Protein AF-A0A7J9RUJ7-F1 (afdb_monomer)

Foldseek 3Di:
DQDLVNQLVVLVVLLVVLQVVLQVVCVVVVPPLVVVCVVVVDDDPVSSQVSQVRVCVVVPCSNVSNVVSVCSNVVSVVVVVVVVVVVVVCVVDDDDDDDD

Nearest PDB structures (foldseek):
  4lws-assembly3_A  TM=6.284E-01  e=5.975E+00  Thermomonospora curvata DSM 43183

Secondary structure (DSSP, 8-state):
---HHHHHHHHHHHHHHHHHHHHHHHHHTT-HHHHHHHHH-S--HHHHHHHHHHHHTTSTTHHHHHH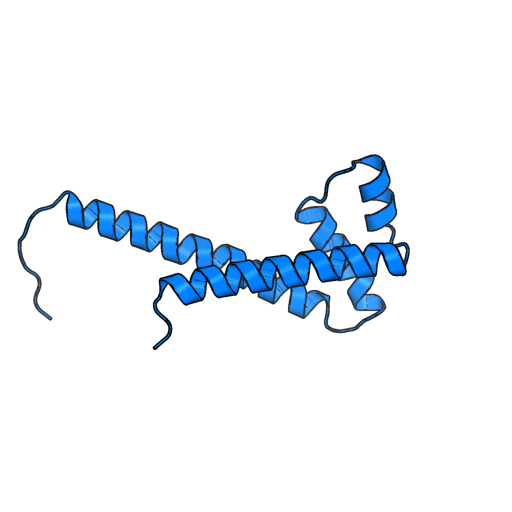HHHHHHHHHHHHHHHHHHHHHHHHHS-------

Mean predicted aligned error: 10.29 Å

InterPro domains:
  IPR010268 Archaeal PaREP1-like [PF05942] (1-90)

Solvent-accessible surface area (backbone atoms only — not comparable to full-atom values): 5645 Å² total; per-residue (Å²): 131,84,52,75,70,52,54,41,53,46,29,49,50,49,28,51,52,52,51,52,49,50,54,50,50,27,56,76,67,63,32,73,49,38,58,50,29,70,76,66,76,54,92,46,73,70,50,53,52,53,38,29,55,60,44,22,79,79,43,80,57,42,42,59,51,49,52,51,28,51,48,39,38,54,47,46,48,49,57,50,50,55,48,50,51,51,52,53,55,53,70,73,50,72,89,77,87,82,84,134

Sequence (100 aa):
MLSRGDLVQASEKYYKAAEEAIKYLSKEKNTSCYLEFLKKKRWKAELLFKAAEELDKIFPGIWKAWKSAWFLHVYGFHEMSLNKEIIKFRGSKGAKNLAF

Radius of gyration: 18.99 Å; Cα contacts (8 Å, |Δi|>4): 61; chains: 1; bounding box: 47×28×45 Å

Structure (mmCIF, N/CA/C/O backbone):
data_AF-A0A7J9RUJ7-F1
#
_entry.id   AF-A0A7J9RUJ7-F1
#
loop_
_atom_site.group_PDB
_atom_site.id
_atom_site.type_symbol
_atom_site.label_atom_id
_atom_site.label_alt_id
_atom_site.label_comp_id
_atom_site.label_asym_id
_atom_site.label_entity_id
_atom_site.label_seq_id
_atom_site.pdbx_PDB_ins_code
_atom_site.Cartn_x
_atom_site.Cartn_y
_atom_site.Cartn_z
_atom_site.occupancy
_atom_site.B_iso_or_equiv
_atom_site.auth_seq_id
_atom_site.auth_comp_id
_atom_site.auth_asym_id
_atom_site.auth_atom_id
_atom_site.pdbx_PDB_model_num
ATOM 1 N N . MET A 1 1 ? 2.340 -5.051 -31.068 1.00 39.53 1 MET A N 1
ATOM 2 C CA . MET A 1 1 ? 3.620 -5.359 -30.397 1.00 39.53 1 MET A CA 1
ATOM 3 C C . MET A 1 1 ? 3.806 -4.276 -29.345 1.00 39.53 1 MET A C 1
ATOM 5 O O . MET A 1 1 ? 3.928 -3.128 -29.739 1.00 39.53 1 MET A O 1
ATOM 9 N N . LEU A 1 2 ? 3.668 -4.584 -28.049 1.00 44.53 2 LEU A N 1
ATOM 10 C CA . LEU A 1 2 ? 3.868 -3.584 -26.990 1.00 44.53 2 LEU A CA 1
ATOM 11 C C . LEU A 1 2 ? 5.344 -3.188 -27.007 1.00 44.53 2 LEU A C 1
ATOM 13 O O . LEU A 1 2 ? 6.222 -4.019 -26.761 1.00 44.53 2 LEU A O 1
ATOM 17 N N . SER A 1 3 ? 5.620 -1.946 -27.377 1.00 53.25 3 SER A N 1
ATOM 18 C CA . SER A 1 3 ? 6.957 -1.364 -27.331 1.00 53.25 3 SER A CA 1
ATOM 19 C C . SER A 1 3 ? 7.466 -1.480 -25.892 1.00 53.25 3 SER A C 1
ATOM 21 O O . SER A 1 3 ? 6.697 -1.317 -24.954 1.00 53.25 3 SER A O 1
ATOM 23 N N . ARG A 1 4 ? 8.756 -1.737 -25.651 1.00 52.97 4 ARG A N 1
ATOM 24 C CA . ARG A 1 4 ? 9.274 -1.913 -24.272 1.00 52.97 4 ARG A CA 1
ATOM 25 C C . ARG A 1 4 ? 9.005 -0.711 -23.344 1.00 52.97 4 ARG A C 1
ATOM 27 O O . ARG A 1 4 ? 8.911 -0.893 -22.136 1.00 52.97 4 ARG A O 1
ATOM 34 N N . GLY A 1 5 ? 8.833 0.493 -23.901 1.00 60.2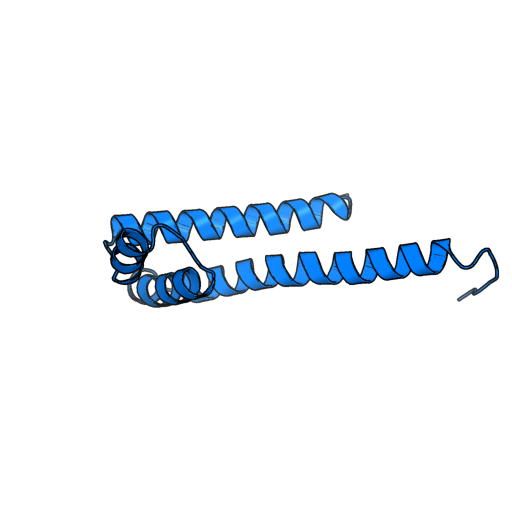5 5 GLY A N 1
ATOM 35 C CA . GLY A 1 5 ? 8.363 1.674 -23.163 1.00 60.25 5 GLY A CA 1
ATOM 36 C C . GLY A 1 5 ? 6.921 1.557 -22.647 1.00 60.25 5 GLY A C 1
ATOM 37 O O . GLY A 1 5 ? 6.622 2.066 -21.570 1.00 60.25 5 GLY A O 1
ATOM 38 N N . ASP A 1 6 ? 6.063 0.814 -23.349 1.00 67.12 6 ASP A N 1
ATOM 39 C CA . ASP A 1 6 ? 4.670 0.563 -22.968 1.00 67.12 6 ASP A CA 1
ATOM 40 C C . ASP A 1 6 ? 4.578 -0.353 -21.746 1.00 67.12 6 ASP A C 1
ATOM 42 O O . ASP A 1 6 ? 3.691 -0.176 -20.916 1.00 67.12 6 ASP A O 1
ATOM 46 N N . LEU A 1 7 ? 5.513 -1.299 -21.590 1.00 67.69 7 LEU A N 1
ATOM 47 C CA . LEU A 1 7 ? 5.535 -2.222 -20.449 1.00 67.69 7 LEU A CA 1
ATOM 48 C C . LEU A 1 7 ? 5.853 -1.502 -19.134 1.00 67.69 7 LEU A C 1
ATOM 50 O O . LEU A 1 7 ? 5.193 -1.745 -18.130 1.00 67.69 7 LEU A O 1
ATOM 54 N N . VAL A 1 8 ? 6.811 -0.570 -19.134 1.00 69.69 8 VAL A N 1
ATOM 55 C CA . VAL A 1 8 ? 7.143 0.232 -17.941 1.00 69.69 8 VAL A CA 1
ATOM 56 C C . VAL A 1 8 ? 5.996 1.172 -17.588 1.00 69.69 8 VAL A C 1
ATOM 58 O O . VAL A 1 8 ? 5.601 1.270 -16.427 1.00 69.69 8 VAL A O 1
ATOM 61 N N . GLN A 1 9 ? 5.420 1.833 -18.595 1.00 78.44 9 GLN A N 1
ATOM 62 C CA . GLN A 1 9 ? 4.250 2.678 -18.384 1.00 78.44 9 GLN A CA 1
ATOM 63 C C . GLN A 1 9 ? 3.055 1.876 -17.864 1.00 78.44 9 GLN A C 1
ATOM 65 O O . GLN A 1 9 ? 2.312 2.377 -17.021 1.00 78.44 9 GLN A O 1
ATOM 70 N N . ALA A 1 10 ? 2.870 0.645 -18.342 1.00 78.44 10 ALA A N 1
ATOM 71 C CA . ALA A 1 10 ? 1.845 -0.257 -17.842 1.00 78.44 10 ALA A CA 1
ATOM 72 C C . ALA A 1 10 ? 2.111 -0.637 -16.380 1.00 78.44 10 ALA A C 1
ATOM 74 O O . ALA A 1 10 ? 1.225 -0.441 -15.553 1.00 78.44 10 ALA A O 1
ATOM 75 N N . SER A 1 11 ? 3.321 -1.088 -16.032 1.00 79.00 11 SER A N 1
ATOM 76 C CA . SER A 1 11 ? 3.693 -1.436 -14.650 1.00 79.00 11 SER A CA 1
ATOM 77 C C . SER A 1 11 ? 3.486 -0.274 -13.675 1.00 79.00 11 SER A C 1
ATOM 79 O O . SER A 1 11 ? 2.917 -0.466 -12.602 1.00 79.00 11 SER A O 1
ATOM 81 N N . GLU A 1 12 ? 3.859 0.945 -14.066 1.00 83.81 12 GLU A N 1
ATOM 82 C CA . GLU A 1 12 ? 3.650 2.146 -13.250 1.00 83.81 12 GLU A C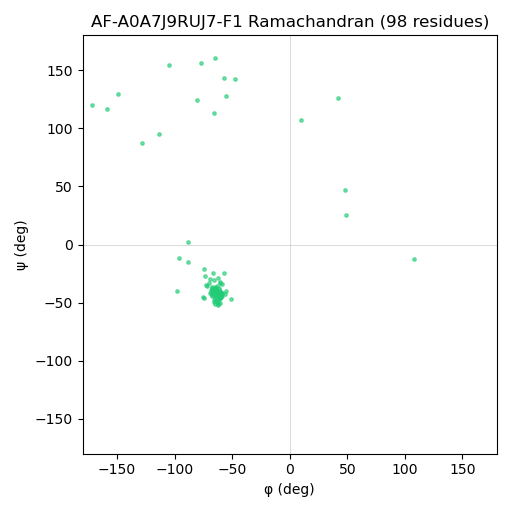A 1
ATOM 83 C C . GLU A 1 12 ? 2.159 2.489 -13.089 1.00 83.81 12 GLU A C 1
ATOM 85 O O . GLU A 1 12 ? 1.713 2.874 -12.006 1.00 83.81 12 GLU A O 1
ATOM 90 N N . LYS A 1 13 ? 1.352 2.313 -14.145 1.00 86.75 13 LYS A N 1
ATOM 91 C CA . LYS A 1 13 ? -0.108 2.485 -14.068 1.00 86.75 13 LYS A CA 1
ATOM 92 C C . LYS A 1 13 ? -0.748 1.443 -13.151 1.00 86.75 13 LYS A C 1
ATOM 94 O O . LYS A 1 13 ? -1.599 1.808 -12.343 1.00 86.75 13 LYS A O 1
ATOM 99 N N . TYR A 1 14 ? -0.328 0.180 -13.236 1.00 86.12 14 TYR A N 1
ATOM 100 C CA . TYR A 1 14 ? -0.809 -0.884 -12.350 1.00 86.12 14 TYR A CA 1
ATOM 101 C C . TYR A 1 14 ? -0.450 -0.614 -10.890 1.00 86.12 14 TYR A C 1
ATOM 103 O O . TYR A 1 14 ? -1.299 -0.776 -10.015 1.00 86.12 14 TYR A O 1
ATOM 111 N N . TYR A 1 15 ? 0.771 -0.145 -10.629 1.00 90.19 15 TYR A N 1
ATOM 112 C CA . TYR A 1 15 ? 1.190 0.249 -9.289 1.00 90.19 15 TYR A CA 1
ATOM 113 C C . TYR A 1 15 ? 0.330 1.380 -8.723 1.00 90.19 15 TYR A C 1
ATOM 115 O O . TYR A 1 15 ? -0.229 1.233 -7.638 1.00 90.19 15 TYR A O 1
ATOM 123 N N . LYS A 1 16 ? 0.139 2.465 -9.482 1.00 91.12 16 LYS A N 1
ATOM 124 C CA . LYS A 1 16 ? -0.705 3.591 -9.050 1.00 91.12 16 LYS A CA 1
ATOM 125 C C . LYS A 1 16 ? -2.155 3.184 -8.821 1.00 91.12 16 LYS A C 1
ATOM 127 O O . LYS A 1 16 ? -2.767 3.636 -7.859 1.00 91.12 16 LYS A O 1
ATOM 132 N N . ALA A 1 17 ? -2.699 2.314 -9.670 1.00 92.31 17 ALA A N 1
ATOM 133 C CA . ALA A 1 17 ? -4.046 1.786 -9.481 1.00 92.31 17 ALA A CA 1
ATOM 134 C C . ALA A 1 17 ? -4.159 0.985 -8.172 1.00 92.31 17 ALA A C 1
ATOM 136 O O . ALA A 1 17 ? -5.104 1.186 -7.410 1.00 92.31 17 ALA A O 1
ATOM 137 N N . ALA A 1 18 ? -3.179 0.125 -7.879 1.00 92.62 18 ALA A N 1
ATOM 138 C CA . ALA A 1 18 ? -3.135 -0.627 -6.627 1.00 92.62 18 ALA A CA 1
ATOM 139 C C . ALA A 1 18 ? -2.949 0.290 -5.403 1.00 92.62 18 ALA A C 1
ATOM 141 O O . ALA A 1 18 ? -3.584 0.079 -4.371 1.00 92.62 18 ALA A O 1
ATOM 142 N N . GLU A 1 19 ? -2.121 1.330 -5.524 1.00 94.38 19 GLU A N 1
ATOM 143 C CA . GLU A 1 19 ? -1.897 2.317 -4.467 1.00 94.38 19 GLU A CA 1
ATOM 144 C C . GLU A 1 19 ? -3.191 3.073 -4.127 1.00 94.38 19 GLU A C 1
ATOM 146 O O . GLU A 1 19 ? -3.576 3.143 -2.958 1.00 94.38 19 GLU A O 1
ATOM 151 N N . GLU A 1 20 ? -3.898 3.595 -5.132 1.00 94.31 20 GLU A N 1
ATOM 152 C CA . GLU A 1 20 ? -5.167 4.298 -4.919 1.00 94.31 20 GLU A CA 1
ATOM 153 C C . GLU A 1 20 ? -6.260 3.374 -4.368 1.00 94.31 20 GLU A C 1
ATOM 155 O O . GLU A 1 20 ? -7.016 3.782 -3.484 1.00 94.31 20 GLU A O 1
ATOM 160 N N . ALA A 1 21 ? -6.299 2.108 -4.798 1.00 94.25 21 ALA A N 1
ATOM 161 C CA . ALA A 1 21 ? -7.220 1.120 -4.240 1.00 94.25 21 ALA A CA 1
ATOM 162 C C . ALA A 1 21 ? -6.983 0.902 -2.735 1.00 94.25 21 ALA A C 1
ATOM 164 O O . ALA A 1 21 ? -7.933 0.938 -1.952 1.00 94.25 21 ALA A O 1
ATOM 165 N N . ILE A 1 22 ? -5.725 0.751 -2.302 1.00 93.94 22 ILE A N 1
ATOM 166 C CA . ILE A 1 22 ? -5.392 0.609 -0.874 1.00 93.94 22 ILE A CA 1
ATOM 167 C C . ILE A 1 22 ? -5.778 1.859 -0.091 1.00 93.94 22 ILE A C 1
ATOM 169 O O . ILE A 1 22 ? -6.350 1.738 0.994 1.00 93.94 22 ILE A O 1
ATOM 173 N N . LYS A 1 23 ? -5.498 3.058 -0.615 1.00 92.88 23 LYS A N 1
ATOM 174 C CA . LYS A 1 23 ? -5.870 4.319 0.049 1.00 92.88 23 LYS A CA 1
ATOM 175 C C . LYS A 1 23 ? -7.379 4.432 0.228 1.00 92.88 23 LYS A C 1
ATOM 177 O O . LYS A 1 23 ? -7.843 4.785 1.314 1.00 92.88 23 LYS A O 1
ATOM 182 N N . TYR A 1 24 ? -8.129 4.123 -0.826 1.00 94.94 24 TYR A N 1
ATOM 183 C CA . TYR A 1 24 ? -9.584 4.171 -0.813 1.00 94.94 24 TYR A CA 1
ATOM 184 C C . TYR A 1 24 ? -10.163 3.177 0.197 1.00 94.94 24 TYR A C 1
ATOM 186 O O . TYR A 1 24 ? -10.917 3.577 1.083 1.00 94.94 24 TYR A O 1
ATOM 194 N N . LEU A 1 25 ? -9.740 1.913 0.135 1.00 93.38 25 LEU A N 1
ATOM 195 C CA . LEU A 1 25 ? -10.209 0.868 1.046 1.00 93.38 25 LEU A CA 1
ATOM 196 C C . LEU A 1 25 ? -9.814 1.150 2.499 1.00 93.38 25 LEU A C 1
ATOM 198 O O . LEU A 1 25 ? -10.608 0.925 3.409 1.00 93.38 25 LEU A O 1
ATOM 202 N N . SER A 1 26 ? -8.619 1.700 2.727 1.00 92.94 26 SER A N 1
ATOM 203 C CA . SER A 1 26 ? -8.169 2.109 4.063 1.00 92.94 26 SER A CA 1
ATOM 204 C C . SER A 1 26 ? -9.056 3.202 4.651 1.00 92.94 26 SER A C 1
ATOM 206 O O . SER A 1 26 ? -9.389 3.155 5.835 1.00 92.94 26 SER A O 1
ATOM 208 N N . LYS A 1 27 ? -9.470 4.170 3.823 1.00 93.19 27 LYS A N 1
ATOM 209 C CA . LYS A 1 27 ? -10.425 5.211 4.214 1.00 93.19 27 LYS A CA 1
ATOM 210 C C . LYS A 1 27 ? -11.804 4.620 4.495 1.00 93.19 27 LYS A C 1
ATOM 212 O O . LYS A 1 27 ? -12.395 4.935 5.520 1.00 93.19 27 LYS A O 1
ATOM 217 N N . GLU A 1 28 ? -12.313 3.777 3.601 1.00 94.12 28 GLU A N 1
ATOM 218 C CA . GLU A 1 28 ? -13.654 3.194 3.716 1.00 94.12 28 GLU A CA 1
ATOM 219 C C . GLU A 1 28 ? -13.788 2.300 4.956 1.00 94.12 28 GLU A C 1
ATOM 221 O O . GLU A 1 28 ? -14.788 2.367 5.667 1.00 94.12 28 GLU A O 1
ATOM 226 N N . LYS A 1 29 ? -12.766 1.488 5.249 1.00 91.94 29 LYS A N 1
ATOM 227 C CA . LYS A 1 29 ? -12.737 0.605 6.425 1.00 91.94 29 LYS A CA 1
ATOM 228 C C . LYS A 1 29 ? -12.171 1.268 7.677 1.00 91.94 29 LYS A C 1
ATOM 230 O O . LYS A 1 29 ? -12.072 0.611 8.708 1.00 91.94 29 LYS A O 1
ATOM 235 N N . ASN A 1 30 ? -11.822 2.553 7.592 1.00 90.38 30 ASN A N 1
ATOM 236 C CA . ASN A 1 30 ? -11.263 3.350 8.680 1.00 90.38 30 ASN A CA 1
ATOM 237 C C . ASN A 1 30 ? -10.114 2.626 9.412 1.00 90.38 30 ASN A C 1
ATOM 239 O O . ASN A 1 30 ? -10.099 2.522 10.639 1.00 90.38 30 ASN A O 1
ATOM 243 N N . THR A 1 31 ? -9.181 2.06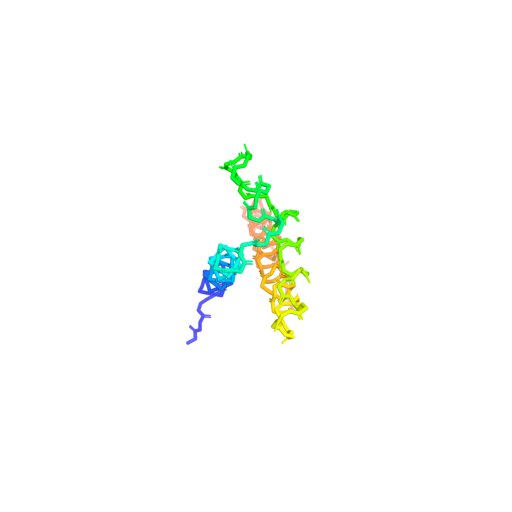5 8.635 1.00 89.31 31 THR A N 1
ATOM 244 C CA . THR A 1 31 ? -8.095 1.218 9.146 1.00 89.31 31 THR A CA 1
ATOM 245 C C . THR A 1 31 ? -7.136 2.002 10.043 1.00 89.31 31 THR A C 1
ATOM 247 O O . THR A 1 31 ? -7.057 3.235 9.975 1.00 89.31 31 THR A O 1
ATOM 250 N N . SER A 1 32 ? -6.353 1.307 10.876 1.00 88.81 32 SER A N 1
ATOM 251 C CA . SER A 1 32 ? -5.399 1.981 11.769 1.00 88.81 32 SER A CA 1
ATOM 252 C C . SER A 1 32 ? -4.364 2.784 10.967 1.00 88.81 32 SER A C 1
ATOM 254 O O . SER A 1 32 ? -3.990 3.901 11.339 1.00 88.81 32 SER A O 1
ATOM 256 N N . CYS A 1 33 ? -4.008 2.273 9.786 1.00 87.00 33 CYS A N 1
ATOM 257 C CA . CYS A 1 33 ? -3.136 2.940 8.829 1.00 87.00 33 CYS A CA 1
ATOM 258 C C . CYS A 1 33 ? -3.732 4.252 8.294 1.00 87.00 33 CYS A C 1
ATOM 260 O O . CYS A 1 33 ? -2.998 5.222 8.095 1.00 87.00 33 CYS A O 1
ATOM 262 N N . TYR A 1 34 ? -5.054 4.324 8.099 1.00 87.56 34 TYR A N 1
ATOM 263 C CA . TYR A 1 34 ? -5.721 5.563 7.694 1.00 87.56 34 TYR A CA 1
ATOM 264 C C . TYR A 1 34 ? -5.667 6.628 8.799 1.00 87.56 34 TYR A C 1
ATOM 266 O O . TYR A 1 34 ? -5.395 7.798 8.522 1.00 87.56 34 TYR A O 1
ATOM 274 N N . LEU A 1 35 ? -5.822 6.229 10.064 1.00 86.50 35 LEU A N 1
ATOM 275 C CA . LEU A 1 35 ? -5.663 7.138 11.206 1.00 86.50 35 LEU A CA 1
ATOM 276 C C . LEU A 1 35 ? -4.222 7.658 11.329 1.00 86.50 35 LEU A C 1
ATOM 278 O O . LEU A 1 35 ? -4.001 8.834 11.634 1.00 86.50 35 LEU A O 1
ATOM 282 N N . GLU A 1 36 ? -3.227 6.809 11.064 1.00 87.38 36 GLU A N 1
ATOM 283 C CA . GLU A 1 36 ? -1.823 7.226 11.010 1.00 87.38 36 GLU A CA 1
ATOM 284 C C . GLU A 1 36 ? -1.560 8.182 9.832 1.00 87.38 36 GLU A C 1
ATOM 286 O O . GLU A 1 36 ? -0.861 9.192 9.992 1.00 87.38 36 GLU A O 1
ATOM 291 N N . PHE A 1 37 ? -2.178 7.925 8.675 1.00 88.31 37 PHE A N 1
ATOM 292 C CA . PHE A 1 37 ? -2.149 8.836 7.533 1.00 88.31 37 PHE A CA 1
ATOM 293 C C . PHE A 1 37 ? -2.733 10.210 7.883 1.00 88.31 37 PHE A C 1
ATOM 295 O O . PHE A 1 37 ? -2.105 11.215 7.555 1.00 88.31 37 PHE A O 1
ATOM 302 N N . LEU A 1 38 ? -3.867 10.293 8.586 1.00 86.50 38 LEU A N 1
ATOM 303 C CA . LEU A 1 38 ? -4.465 11.579 8.980 1.00 86.50 38 LEU A CA 1
ATOM 304 C C . LEU A 1 38 ? -3.519 12.433 9.839 1.00 86.50 38 LEU A C 1
ATOM 306 O O . LEU A 1 38 ? -3.500 13.657 9.703 1.00 86.50 38 LEU A O 1
ATOM 310 N N . LYS A 1 39 ? -2.689 11.796 10.675 1.00 86.38 39 LYS A N 1
ATOM 311 C CA . LYS A 1 39 ? -1.681 12.480 11.501 1.00 86.38 39 LYS A CA 1
ATOM 312 C C . LYS A 1 39 ? -0.482 12.954 10.681 1.00 86.38 39 LYS A C 1
ATOM 314 O O . LYS A 1 39 ? -0.027 14.082 10.846 1.00 86.38 39 LYS A O 1
ATOM 319 N N . LYS A 1 40 ? 0.047 12.092 9.808 1.00 84.88 40 LYS A N 1
ATOM 320 C CA . LYS A 1 40 ? 1.286 12.358 9.049 1.00 84.88 40 LYS A CA 1
ATOM 321 C C . LYS A 1 40 ? 1.052 13.084 7.719 1.00 84.88 40 LYS A C 1
ATOM 323 O O . LYS A 1 40 ? 2.012 13.562 7.120 1.00 84.88 40 LYS A O 1
ATOM 328 N N . LYS A 1 41 ? -0.197 13.127 7.239 1.00 84.81 41 LYS A N 1
ATOM 329 C CA . LYS A 1 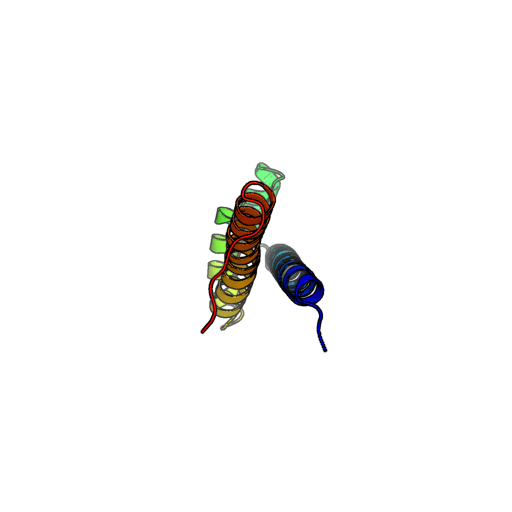41 ? -0.650 13.662 5.940 1.00 84.81 41 LYS A CA 1
ATOM 330 C C . LYS A 1 41 ? 0.160 13.174 4.731 1.00 84.81 41 LYS A C 1
ATOM 332 O O . LYS A 1 41 ? 0.232 13.851 3.708 1.00 84.81 41 LYS A O 1
ATOM 337 N N . ARG A 1 42 ? 0.786 11.998 4.829 1.00 83.88 42 ARG A N 1
ATOM 338 C CA . ARG A 1 42 ? 1.638 11.436 3.776 1.00 83.88 42 ARG A CA 1
ATOM 339 C C . ARG A 1 42 ? 1.586 9.914 3.791 1.00 83.88 42 ARG A C 1
ATOM 341 O O . ARG A 1 42 ? 1.831 9.297 4.824 1.00 83.88 42 ARG A O 1
ATOM 348 N N . TRP A 1 43 ? 1.334 9.320 2.627 1.00 84.25 43 TRP A N 1
ATOM 349 C CA . TRP A 1 43 ? 1.496 7.884 2.418 1.00 84.25 43 TRP A CA 1
ATOM 350 C C . TRP A 1 43 ? 2.973 7.565 2.180 1.00 84.25 43 TRP A C 1
ATOM 352 O O . TRP A 1 43 ? 3.619 8.150 1.311 1.00 84.25 43 TRP A O 1
ATOM 362 N N . LYS A 1 44 ? 3.523 6.667 2.999 1.00 88.69 44 LYS A N 1
ATOM 363 C CA . LYS A 1 44 ? 4.834 6.043 2.776 1.00 88.69 44 LYS A CA 1
ATOM 364 C C . LYS A 1 44 ? 4.613 4.612 2.298 1.00 88.69 44 LYS A C 1
ATOM 366 O O . LYS A 1 44 ? 3.606 4.013 2.667 1.00 88.69 44 LYS A O 1
ATOM 371 N N . ALA A 1 45 ? 5.575 4.050 1.566 1.00 87.44 45 ALA A N 1
ATOM 372 C CA . ALA A 1 45 ? 5.524 2.651 1.139 1.00 87.44 45 ALA A CA 1
ATOM 373 C C . ALA A 1 45 ? 5.250 1.711 2.326 1.00 87.44 45 ALA A C 1
ATOM 375 O O . ALA A 1 45 ? 4.324 0.913 2.271 1.00 87.44 45 ALA A O 1
ATOM 376 N N . GLU A 1 46 ? 5.955 1.891 3.447 1.00 89.56 46 GLU A N 1
ATOM 377 C CA . GLU A 1 46 ? 5.735 1.133 4.690 1.00 89.56 46 GLU A CA 1
ATOM 378 C C . GLU A 1 46 ? 4.287 1.200 5.200 1.00 89.56 46 GLU A C 1
ATOM 380 O O . GLU A 1 46 ? 3.743 0.197 5.655 1.00 89.56 46 GLU A O 1
ATOM 385 N N . LEU A 1 47 ? 3.647 2.371 5.107 1.00 92.00 47 LEU A N 1
ATOM 386 C CA . LEU A 1 47 ? 2.263 2.558 5.542 1.00 92.00 47 LEU A CA 1
ATOM 387 C C . LEU A 1 47 ? 1.280 1.859 4.596 1.00 92.00 47 LEU A C 1
ATOM 389 O O . LEU A 1 47 ? 0.292 1.298 5.053 1.00 92.00 47 LEU A O 1
ATOM 393 N N . LEU A 1 48 ? 1.570 1.852 3.292 1.00 92.94 48 LEU A N 1
ATOM 394 C CA . LEU A 1 48 ? 0.788 1.116 2.295 1.00 92.94 48 LEU A CA 1
ATOM 395 C C . LEU A 1 48 ? 0.927 -0.401 2.476 1.00 92.94 48 LEU A C 1
ATOM 397 O O . LEU A 1 48 ? -0.060 -1.115 2.347 1.00 92.94 48 LEU A O 1
ATOM 401 N N . PHE A 1 49 ? 2.116 -0.892 2.838 1.00 93.69 49 PHE A N 1
ATOM 402 C CA . PHE A 1 49 ? 2.316 -2.300 3.188 1.00 93.69 49 PHE A CA 1
ATOM 403 C C . PHE A 1 49 ? 1.514 -2.696 4.431 1.00 93.69 49 PHE A C 1
ATOM 405 O O . PHE A 1 49 ? 0.782 -3.681 4.384 1.00 93.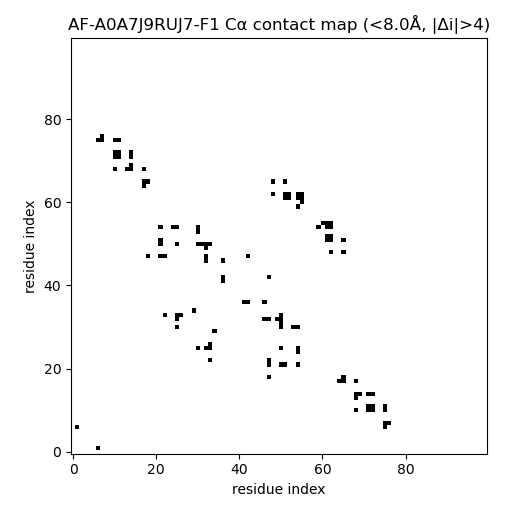69 49 PHE A O 1
ATOM 412 N N . LYS A 1 50 ? 1.579 -1.908 5.509 1.00 93.31 50 LYS A N 1
ATOM 413 C CA . LYS A 1 50 ? 0.752 -2.158 6.701 1.00 93.31 50 LYS A CA 1
ATOM 414 C C . LYS A 1 50 ? -0.743 -2.121 6.375 1.00 93.31 50 LYS A C 1
ATOM 416 O O . LYS A 1 50 ? -1.487 -2.995 6.805 1.00 93.31 50 LYS A O 1
ATOM 421 N N . ALA A 1 51 ? -1.170 -1.159 5.557 1.00 94.19 51 ALA A N 1
ATOM 422 C CA . ALA A 1 51 ? -2.557 -1.056 5.123 1.00 94.19 51 ALA A CA 1
ATOM 423 C C . ALA A 1 51 ? -2.992 -2.276 4.301 1.00 94.19 51 ALA A C 1
ATOM 425 O O . ALA A 1 51 ? -4.078 -2.798 4.524 1.00 94.19 51 ALA A O 1
ATOM 426 N N . ALA A 1 52 ? -2.149 -2.766 3.388 1.00 95.19 52 ALA A N 1
ATOM 427 C CA . ALA A 1 52 ? -2.424 -3.973 2.615 1.00 95.19 52 ALA A CA 1
ATOM 428 C C . ALA A 1 52 ? -2.568 -5.213 3.510 1.00 95.19 52 ALA A C 1
ATOM 430 O O . ALA A 1 52 ? -3.458 -6.021 3.273 1.00 95.19 52 ALA A O 1
ATOM 431 N N . GLU A 1 53 ? -1.726 -5.355 4.536 1.00 94.81 53 GLU A N 1
ATOM 432 C CA . GLU A 1 53 ? -1.801 -6.460 5.501 1.00 94.81 53 GLU A CA 1
ATOM 433 C C . GLU A 1 53 ? -3.071 -6.392 6.365 1.00 94.81 53 GLU A C 1
ATOM 435 O O . GLU A 1 53 ? -3.725 -7.409 6.595 1.00 94.81 53 GLU A O 1
ATOM 440 N N . GLU A 1 54 ? -3.464 -5.198 6.821 1.00 94.50 54 GLU A N 1
ATOM 441 C CA . GLU A 1 54 ? -4.731 -5.011 7.539 1.00 94.50 54 GLU A CA 1
ATOM 442 C C . GLU A 1 54 ? -5.943 -5.295 6.649 1.00 94.50 54 GLU A C 1
ATOM 444 O O . GLU A 1 54 ? -6.881 -5.966 7.080 1.00 94.50 54 GLU A O 1
ATOM 449 N N . LEU A 1 55 ? -5.920 -4.810 5.407 1.00 94.75 55 LEU A N 1
ATOM 450 C CA . LEU A 1 55 ? -7.003 -5.000 4.448 1.00 94.75 55 LEU A CA 1
ATOM 451 C C . LEU A 1 55 ? -7.126 -6.452 3.982 1.00 94.75 55 LEU A C 1
ATOM 453 O O . LEU A 1 55 ? -8.241 -6.881 3.708 1.00 94.75 55 LEU A O 1
ATOM 457 N N . ASP A 1 56 ? -6.039 -7.225 3.937 1.00 95.88 56 ASP A N 1
ATOM 458 C CA . ASP A 1 56 ? -6.068 -8.646 3.558 1.00 95.88 56 ASP A CA 1
ATOM 459 C C . ASP A 1 56 ? -6.903 -9.497 4.527 1.00 95.88 56 ASP A C 1
ATOM 461 O O . ASP A 1 56 ? -7.547 -10.460 4.118 1.00 95.88 56 ASP A O 1
ATOM 465 N N . LYS A 1 57 ? -6.981 -9.085 5.800 1.00 93.81 57 LYS A N 1
ATOM 466 C CA . LYS A 1 57 ? -7.846 -9.722 6.808 1.00 93.81 57 LYS A CA 1
ATOM 467 C C . LYS A 1 57 ? -9.337 -9.546 6.502 1.00 93.81 57 LYS A C 1
ATOM 469 O O . LYS A 1 57 ? -10.149 -10.338 6.967 1.00 93.81 57 LYS A O 1
ATOM 474 N N . ILE A 1 58 ? -9.691 -8.501 5.754 1.00 93.50 58 ILE A N 1
ATOM 475 C CA . ILE A 1 58 ? -11.068 -8.169 5.358 1.00 93.50 58 ILE A CA 1
ATOM 476 C C . ILE A 1 58 ? -11.347 -8.686 3.940 1.00 93.50 58 ILE A C 1
ATOM 478 O O . ILE A 1 58 ? -12.424 -9.206 3.659 1.00 93.50 58 ILE A O 1
ATOM 482 N N . PHE A 1 59 ? -10.363 -8.551 3.055 1.00 93.00 59 PHE A N 1
ATOM 483 C CA . PHE A 1 59 ? -10.416 -8.897 1.643 1.00 93.00 59 PHE A CA 1
ATOM 484 C C . PHE A 1 59 ? -9.222 -9.797 1.292 1.00 93.00 59 PHE A C 1
ATOM 486 O O . PHE A 1 59 ? -8.170 -9.299 0.869 1.00 93.00 59 PHE A O 1
ATOM 493 N N . PRO A 1 60 ? -9.369 -11.122 1.454 1.00 94.06 60 PRO A N 1
ATOM 494 C CA . PRO A 1 60 ? -8.289 -12.061 1.195 1.00 94.06 60 PRO A CA 1
ATOM 495 C C . PRO A 1 60 ? -7.730 -11.916 -0.224 1.00 94.06 60 PRO A C 1
ATOM 497 O O . PRO A 1 60 ? -8.470 -11.962 -1.209 1.00 94.06 60 PRO A O 1
ATOM 500 N N . GLY A 1 61 ? -6.413 -11.759 -0.335 1.00 91.94 61 GLY A N 1
ATOM 501 C CA . GLY A 1 61 ? -5.702 -11.625 -1.606 1.00 91.94 61 GLY A CA 1
AT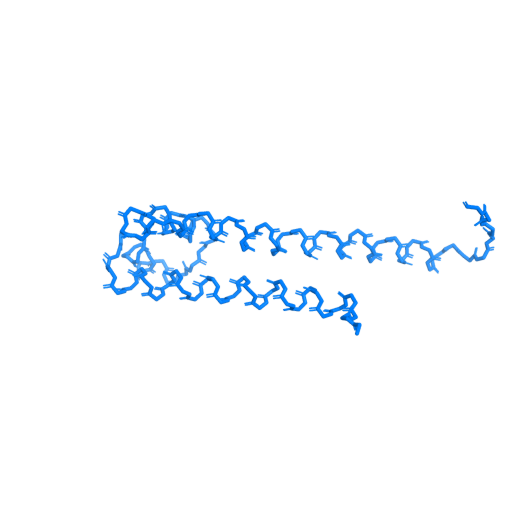OM 502 C C . GLY A 1 61 ? -5.174 -10.219 -1.891 1.00 91.94 61 GLY A C 1
ATOM 503 O O . GLY A 1 61 ? -4.307 -10.083 -2.763 1.00 91.94 61 GLY A O 1
ATOM 504 N N . ILE A 1 62 ? -5.600 -9.195 -1.141 1.00 93.56 62 ILE A N 1
ATOM 505 C CA . ILE A 1 62 ? -5.055 -7.832 -1.254 1.00 93.56 62 ILE A CA 1
ATOM 506 C C . ILE A 1 62 ? -3.550 -7.817 -0.990 1.00 93.56 62 ILE A C 1
ATOM 508 O O . ILE A 1 62 ? -2.809 -7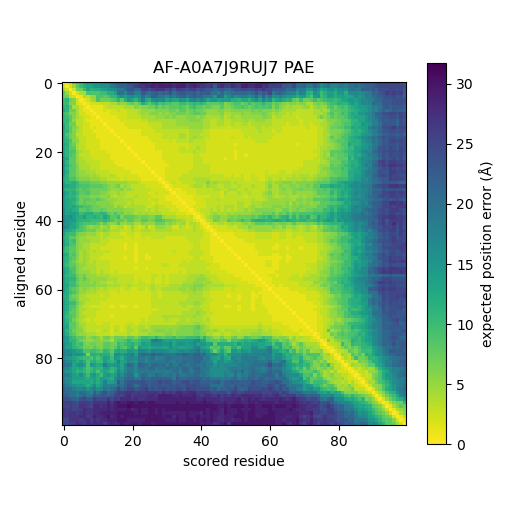.175 -1.738 1.00 93.56 62 ILE A O 1
ATOM 512 N N . TRP A 1 63 ? -3.068 -8.561 0.005 1.00 93.50 63 TRP A N 1
ATOM 513 C CA . TRP A 1 63 ? -1.639 -8.608 0.317 1.00 93.50 63 TRP A CA 1
ATOM 514 C C . TRP A 1 63 ? -0.817 -9.152 -0.853 1.00 93.50 63 TRP A C 1
ATOM 516 O O . TRP A 1 63 ? 0.232 -8.610 -1.216 1.00 93.50 63 TRP A O 1
ATOM 526 N N . LYS A 1 64 ? -1.307 -10.225 -1.481 1.00 93.75 64 LYS A N 1
ATOM 527 C CA . LYS A 1 64 ? -0.659 -10.826 -2.651 1.00 93.75 64 LYS A CA 1
ATOM 528 C C . LYS A 1 64 ? -0.674 -9.858 -3.835 1.00 93.75 64 LYS A C 1
ATOM 530 O O . LYS A 1 64 ? 0.372 -9.658 -4.448 1.00 93.75 64 LYS A O 1
ATOM 535 N N . ALA A 1 65 ? -1.818 -9.232 -4.112 1.00 91.44 65 ALA A N 1
ATOM 536 C CA . ALA A 1 65 ? -1.966 -8.263 -5.195 1.00 91.44 65 ALA A CA 1
ATOM 537 C C . ALA A 1 65 ? -1.044 -7.046 -5.010 1.00 91.44 65 ALA A C 1
ATOM 539 O O . ALA A 1 65 ? -0.344 -6.656 -5.946 1.00 91.44 65 ALA A O 1
ATOM 540 N N . TRP A 1 66 ? -0.971 -6.500 -3.792 1.00 94.81 66 TRP A N 1
ATOM 541 C CA . TRP A 1 66 ? -0.082 -5.387 -3.463 1.00 94.81 66 TRP A CA 1
ATOM 542 C C . TRP A 1 66 ? 1.390 -5.744 -3.672 1.00 94.81 66 TRP A C 1
ATOM 544 O O . TRP A 1 66 ? 2.116 -5.000 -4.332 1.00 94.81 66 TRP A O 1
ATOM 554 N N . LYS A 1 67 ? 1.833 -6.911 -3.185 1.00 92.38 67 LYS A N 1
ATOM 555 C CA . LYS A 1 67 ? 3.212 -7.377 -3.401 1.00 92.38 67 LYS A CA 1
ATOM 556 C C . LYS A 1 67 ? 3.542 -7.551 -4.880 1.00 92.38 67 LYS A C 1
ATOM 558 O O . LYS A 1 67 ? 4.642 -7.193 -5.291 1.00 92.38 67 LYS A O 1
ATOM 563 N N . SER A 1 68 ? 2.610 -8.068 -5.679 1.00 90.19 68 SER A N 1
ATOM 564 C CA . SER A 1 68 ? 2.793 -8.182 -7.128 1.00 90.19 68 SER A CA 1
ATOM 565 C C . SER A 1 68 ? 2.913 -6.812 -7.802 1.00 90.19 68 SER A C 1
ATOM 567 O O . SER A 1 68 ? 3.809 -6.622 -8.621 1.00 90.19 68 SER A O 1
ATOM 569 N N . ALA A 1 69 ? 2.076 -5.842 -7.428 1.00 90.44 69 ALA A N 1
ATOM 570 C CA . ALA A 1 69 ? 2.147 -4.480 -7.958 1.00 90.44 69 ALA A CA 1
ATOM 571 C C . ALA A 1 69 ? 3.456 -3.771 -7.562 1.00 90.44 69 ALA A C 1
ATOM 573 O O . ALA A 1 69 ? 4.112 -3.164 -8.407 1.00 90.44 69 ALA A O 1
ATOM 574 N N . TRP A 1 70 ? 3.875 -3.905 -6.300 1.00 90.06 70 TRP A N 1
ATOM 575 C CA . TRP A 1 70 ? 5.156 -3.389 -5.815 1.00 90.06 70 TRP A CA 1
ATOM 576 C C . TRP A 1 70 ? 6.341 -4.019 -6.549 1.00 90.06 70 TRP A C 1
ATOM 578 O O . TRP A 1 70 ? 7.249 -3.314 -6.985 1.00 90.06 70 TRP A O 1
ATOM 588 N N . PHE A 1 71 ? 6.321 -5.341 -6.733 1.00 86.62 71 PHE A N 1
ATOM 589 C CA . PHE A 1 71 ? 7.361 -6.049 -7.472 1.00 86.62 71 PHE A CA 1
ATOM 590 C C . PHE A 1 71 ? 7.468 -5.543 -8.914 1.00 86.62 71 PHE A C 1
ATOM 592 O O . PHE A 1 71 ? 8.571 -5.260 -9.369 1.00 86.62 71 PHE A O 1
ATOM 599 N N . LEU A 1 72 ? 6.343 -5.360 -9.614 1.00 82.56 72 LEU A N 1
ATOM 600 C CA . LEU A 1 72 ? 6.332 -4.824 -10.979 1.00 82.56 72 LEU A CA 1
ATOM 601 C C . LEU A 1 72 ? 6.852 -3.384 -11.057 1.00 82.56 72 LEU A C 1
ATOM 603 O O . LEU A 1 72 ? 7.572 -3.055 -11.999 1.00 82.56 72 LEU A O 1
ATOM 607 N N . HIS A 1 73 ? 6.521 -2.543 -10.076 1.00 83.94 73 HIS A N 1
ATOM 608 C CA . HIS A 1 73 ? 7.038 -1.177 -9.977 1.00 83.94 73 HIS A CA 1
ATOM 609 C C . HIS A 1 73 ? 8.562 -1.163 -9.800 1.00 83.94 73 HIS A C 1
ATOM 611 O O . HIS A 1 73 ? 9.274 -0.530 -10.580 1.00 83.94 73 HIS A O 1
ATOM 617 N N . VAL A 1 74 ? 9.074 -1.920 -8.825 1.00 82.38 74 VAL A N 1
ATOM 618 C CA . VAL A 1 74 ? 10.512 -1.989 -8.529 1.00 82.38 74 VAL A CA 1
ATOM 619 C C . VAL A 1 74 ? 11.274 -2.634 -9.688 1.00 82.38 74 VAL A C 1
ATOM 621 O O . VAL A 1 74 ? 12.257 -2.078 -10.173 1.00 82.38 74 VAL A O 1
ATOM 624 N N . TYR A 1 75 ? 10.813 -3.783 -10.180 1.00 72.62 75 TYR A N 1
ATOM 625 C CA . TYR A 1 75 ? 11.496 -4.521 -11.239 1.00 72.62 75 TYR A CA 1
ATOM 626 C C . TYR A 1 75 ? 11.438 -3.791 -12.585 1.00 72.62 75 TYR A C 1
ATOM 628 O O . TYR A 1 75 ? 12.461 -3.668 -13.254 1.00 72.62 75 TYR A O 1
ATOM 636 N N . GLY A 1 76 ? 10.287 -3.211 -12.946 1.00 68.00 76 GLY A N 1
ATOM 637 C CA . GLY A 1 76 ? 10.157 -2.387 -14.152 1.00 68.00 76 GLY A CA 1
ATOM 638 C C . GLY A 1 76 ? 11.082 -1.164 -14.136 1.00 68.00 76 GLY A C 1
ATOM 639 O O . GLY A 1 76 ? 11.600 -0.761 -15.180 1.00 68.00 76 GLY A O 1
ATOM 640 N N . PHE A 1 77 ? 11.357 -0.613 -12.951 1.00 66.00 77 PHE A N 1
ATOM 641 C CA . PHE A 1 77 ? 12.322 0.468 -12.770 1.00 66.00 77 PHE A CA 1
ATOM 642 C C . PHE A 1 77 ? 13.783 -0.015 -12.850 1.00 66.00 77 PHE A C 1
ATOM 644 O O . PHE A 1 77 ? 14.603 0.606 -13.536 1.00 66.00 77 PHE A O 1
ATOM 651 N N . HIS A 1 78 ? 14.122 -1.132 -12.196 1.00 65.31 78 HIS A N 1
ATOM 652 C CA . HIS A 1 78 ? 15.477 -1.699 -12.200 1.00 65.31 78 HIS A CA 1
ATOM 653 C C . HIS A 1 78 ? 15.905 -2.237 -13.571 1.00 65.31 78 HIS A C 1
ATOM 655 O O . HIS A 1 78 ? 17.012 -1.928 -14.013 1.00 65.31 78 HIS A O 1
ATOM 661 N N . GLU A 1 79 ? 15.039 -2.963 -14.283 1.00 59.31 79 GLU A N 1
ATOM 662 C CA . GLU A 1 79 ? 15.329 -3.455 -15.639 1.00 59.31 79 GLU A CA 1
ATOM 663 C C . GLU A 1 79 ? 15.639 -2.307 -16.605 1.00 59.31 79 GLU A C 1
ATOM 665 O O . GLU A 1 79 ? 16.578 -2.383 -17.398 1.00 59.31 79 GLU A O 1
ATOM 670 N N . MET A 1 80 ? 14.891 -1.203 -16.520 1.00 59.81 80 MET A N 1
ATOM 671 C CA . MET A 1 80 ? 15.144 -0.021 -17.343 1.00 59.81 80 MET A CA 1
ATOM 672 C C . MET A 1 80 ? 16.404 0.733 -16.897 1.00 59.81 80 MET A C 1
ATOM 674 O O . MET A 1 80 ? 17.109 1.274 -17.748 1.00 59.81 80 MET A O 1
ATOM 678 N N . SER A 1 81 ? 16.709 0.770 -15.598 1.00 57.34 81 SER A N 1
ATOM 679 C CA . SER A 1 81 ? 17.937 1.395 -15.085 1.00 57.34 81 SER A CA 1
ATOM 680 C C . SER A 1 81 ? 19.178 0.661 -15.598 1.00 57.34 81 SER A C 1
ATOM 682 O O . SER A 1 81 ? 20.051 1.290 -16.196 1.00 57.34 81 SER A O 1
ATOM 684 N N . LEU A 1 82 ? 19.184 -0.673 -15.502 1.00 55.81 82 LEU A N 1
ATOM 685 C CA . LEU A 1 82 ? 20.229 -1.533 -16.063 1.00 55.81 82 LEU A CA 1
ATOM 686 C C . LEU A 1 82 ? 20.349 -1.362 -17.584 1.00 55.81 82 LEU A C 1
ATOM 688 O O . LEU A 1 82 ? 21.451 -1.201 -18.104 1.00 55.81 82 LEU A O 1
ATOM 692 N N . ASN A 1 83 ? 19.231 -1.321 -18.321 1.00 57.62 83 ASN A N 1
ATOM 693 C CA . ASN A 1 83 ? 19.281 -1.140 -19.776 1.00 57.62 83 ASN A CA 1
ATOM 694 C C . ASN A 1 83 ? 19.756 0.260 -20.194 1.00 57.62 83 ASN A C 1
ATOM 696 O O . ASN A 1 83 ? 20.507 0.386 -21.158 1.00 57.62 83 ASN A O 1
ATOM 700 N N . LYS A 1 84 ? 19.350 1.322 -19.486 1.00 57.28 84 LYS A N 1
ATOM 701 C CA . LYS A 1 84 ? 19.839 2.686 -19.746 1.00 57.28 84 LYS A CA 1
ATOM 702 C C . LYS A 1 84 ? 21.338 2.789 -19.497 1.00 57.28 84 LYS A C 1
ATOM 704 O O . LYS A 1 84 ? 22.026 3.403 -20.309 1.00 57.28 84 LYS A O 1
ATOM 709 N N . GLU A 1 85 ? 21.848 2.179 -18.429 1.00 57.75 85 GLU A N 1
ATOM 710 C CA . GLU A 1 85 ? 23.290 2.114 -18.178 1.00 57.75 85 GLU A CA 1
ATOM 711 C C . GLU A 1 85 ? 24.024 1.330 -19.268 1.00 57.75 85 GLU A C 1
ATOM 713 O O . GLU A 1 85 ? 25.019 1.827 -19.792 1.00 57.75 85 GLU A O 1
ATOM 718 N N . ILE A 1 86 ? 23.498 0.179 -19.699 1.00 57.00 86 ILE A N 1
ATOM 719 C CA . ILE A 1 86 ? 24.070 -0.605 -20.806 1.00 57.00 86 ILE A CA 1
ATOM 720 C C . ILE A 1 86 ? 24.069 0.192 -22.119 1.00 57.00 86 ILE A C 1
ATOM 722 O O . ILE A 1 86 ? 25.076 0.202 -22.827 1.00 57.00 86 ILE A O 1
ATOM 726 N N . ILE A 1 87 ? 22.977 0.883 -22.461 1.00 57.88 87 ILE A N 1
ATOM 727 C CA . ILE A 1 87 ? 22.893 1.717 -23.672 1.00 57.88 87 ILE A CA 1
ATOM 728 C C . ILE A 1 87 ? 23.874 2.892 -23.583 1.00 57.88 87 ILE A C 1
ATOM 730 O O . ILE A 1 87 ? 24.566 3.182 -24.556 1.00 57.88 87 ILE A O 1
ATOM 734 N N . LYS A 1 88 ? 23.992 3.544 -22.421 1.00 57.78 88 LYS A N 1
ATOM 735 C CA . LYS A 1 88 ? 24.929 4.659 -22.209 1.00 57.78 88 LYS A CA 1
ATOM 736 C C . LYS A 1 88 ? 26.390 4.192 -22.247 1.00 57.78 88 LYS A C 1
ATOM 738 O O . LYS A 1 88 ? 27.231 4.886 -22.811 1.00 57.78 88 LYS A O 1
ATOM 743 N N . PHE A 1 89 ? 26.676 2.997 -21.730 1.00 53.66 89 PHE A N 1
ATOM 744 C CA . PHE A 1 89 ? 27.980 2.335 -21.822 1.00 53.66 89 PHE A CA 1
ATOM 745 C C . PHE A 1 89 ? 28.330 1.934 -23.264 1.00 53.66 89 PHE A C 1
ATOM 747 O O . PHE A 1 89 ? 29.470 2.085 -23.698 1.00 53.66 89 PHE A O 1
ATOM 754 N N . ARG A 1 90 ? 27.345 1.477 -24.045 1.00 51.94 90 ARG A N 1
ATOM 755 C CA . ARG A 1 90 ? 27.512 1.185 -25.480 1.00 51.94 90 ARG A CA 1
ATOM 756 C C . ARG A 1 90 ? 27.611 2.447 -26.341 1.00 51.94 90 ARG A C 1
ATOM 758 O O . ARG A 1 90 ? 28.251 2.408 -27.381 1.00 51.94 90 ARG A O 1
ATOM 765 N N . GLY A 1 91 ? 27.026 3.564 -25.909 1.00 49.91 91 GLY A N 1
ATOM 766 C CA . GLY A 1 91 ? 27.145 4.863 -26.577 1.00 49.91 91 GLY A CA 1
ATOM 767 C C . GLY A 1 91 ? 28.506 5.543 -26.387 1.00 49.91 91 GLY A C 1
ATOM 768 O O . GLY A 1 91 ? 28.874 6.383 -27.202 1.00 49.91 91 GLY A O 1
ATOM 769 N N . SER A 1 92 ? 29.271 5.176 -25.350 1.00 48.84 92 SER A N 1
ATOM 770 C CA . SER A 1 92 ? 30.611 5.727 -25.087 1.00 48.84 92 SER A CA 1
ATOM 771 C C . SER A 1 92 ? 31.7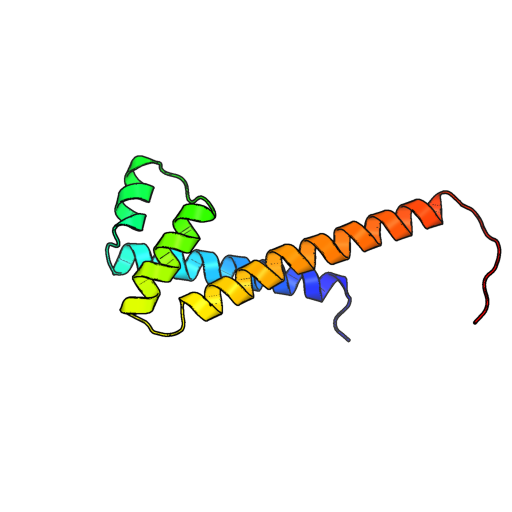63 4.870 -25.623 1.00 48.84 92 SER A C 1
ATOM 773 O O . SER A 1 92 ? 32.893 5.349 -25.701 1.00 48.84 92 SER A O 1
ATOM 775 N N . LYS A 1 93 ? 31.497 3.630 -26.053 1.00 44.19 93 LYS A N 1
ATOM 776 C CA . LYS A 1 93 ? 32.452 2.804 -26.799 1.00 44.19 93 LYS A CA 1
ATOM 777 C C . LYS A 1 93 ? 31.933 2.584 -28.210 1.00 44.19 93 LYS A C 1
ATOM 779 O O . LYS A 1 93 ? 31.137 1.687 -28.467 1.00 44.19 93 LYS A O 1
ATOM 784 N N . GLY A 1 94 ? 32.410 3.436 -29.114 1.00 42.00 94 GLY A N 1
ATOM 785 C CA . GLY A 1 94 ? 32.224 3.267 -30.545 1.00 42.00 94 GLY A CA 1
ATOM 786 C C . GLY A 1 94 ? 32.555 1.845 -30.996 1.00 42.00 94 GLY A C 1
ATOM 787 O O . GLY A 1 94 ? 33.469 1.208 -30.477 1.00 42.00 94 GLY A O 1
ATOM 788 N N . ALA A 1 95 ? 31.751 1.389 -31.956 1.00 47.44 95 ALA A N 1
ATOM 789 C CA . ALA A 1 95 ? 32.001 0.316 -32.906 1.00 47.44 95 ALA A CA 1
ATOM 790 C C . ALA A 1 95 ? 33.260 -0.525 -32.650 1.00 47.44 95 ALA A C 1
ATOM 792 O O . ALA A 1 95 ? 34.370 -0.101 -32.964 1.00 47.44 95 ALA A O 1
ATOM 793 N N . LYS A 1 96 ? 33.061 -1.760 -32.192 1.00 43.91 96 LYS A N 1
ATOM 794 C CA . LYS A 1 96 ? 33.724 -2.943 -32.752 1.00 43.91 96 LYS A CA 1
ATOM 795 C C . LYS A 1 96 ? 33.118 -4.189 -32.127 1.00 43.91 96 LYS A C 1
ATOM 797 O O . LYS A 1 96 ? 33.169 -4.344 -30.917 1.00 43.91 96 LYS A O 1
ATOM 802 N N . ASN A 1 97 ? 32.556 -5.003 -33.019 1.00 43.19 97 ASN A N 1
ATOM 803 C CA . ASN A 1 97 ? 32.341 -6.443 -32.959 1.00 43.19 97 ASN A CA 1
ATOM 804 C C . ASN A 1 97 ? 31.851 -7.036 -31.639 1.00 43.19 97 ASN A C 1
ATOM 806 O O . ASN A 1 97 ? 32.535 -6.983 -30.629 1.00 43.19 97 ASN A O 1
ATOM 810 N N . LEU A 1 98 ? 30.750 -7.777 -31.722 1.00 34.62 98 LEU A N 1
ATOM 811 C CA . LEU A 1 98 ? 30.794 -9.209 -31.433 1.00 34.62 98 LEU A CA 1
ATOM 812 C C . LEU A 1 98 ? 29.582 -9.865 -32.098 1.00 34.62 98 LEU A C 1
ATOM 814 O O . LEU A 1 98 ? 28.436 -9.501 -31.839 1.00 34.62 98 LEU A O 1
ATOM 818 N N . ALA A 1 99 ? 29.903 -10.749 -33.039 1.00 36.81 99 ALA A N 1
ATOM 819 C CA . ALA A 1 99 ? 29.011 -11.729 -33.621 1.00 36.81 99 ALA A CA 1
ATOM 820 C C . ALA A 1 99 ? 28.817 -12.898 -32.642 1.00 36.81 99 ALA A C 1
ATOM 822 O O . ALA A 1 99 ? 29.726 -13.178 -31.856 1.00 36.81 99 ALA A O 1
ATOM 823 N N . PHE A 1 100 ? 27.681 -13.578 -32.830 1.00 36.72 100 PHE A N 1
ATOM 824 C CA . PHE A 1 100 ? 27.138 -14.754 -32.133 1.00 36.72 100 PHE A CA 1
ATOM 825 C C . PHE A 1 100 ? 26.446 -14.477 -30.796 1.00 36.72 100 PHE A C 1
ATOM 827 O O . PHE A 1 100 ? 27.120 -14.132 -29.804 1.00 36.72 100 PHE A O 1
#

pLDDT: mean 77.82, std 18.39, range [34.62, 95.88]

Organism: Sulfurisphaera ohwakuensis (NCBI:txid69656)